Protein AF-A0AAV4SGU2-F1 (afdb_monomer_lite)

Radius of gyration: 19.6 Å; chains: 1; bounding box: 33×39×55 Å

Foldseek 3Di:
DDCPDPVNVVVVVVQVQQADCVDDCVVPVCCRRHVNVCVVDDDDPVDPDDDPVVVVVVVVVVVVVVVLVVCVVVPPDPVSVVVVVVVD

Structure (mmCIF, N/CA/C/O backbone):
data_AF-A0AAV4SGU2-F1
#
_entry.id   AF-A0AAV4SGU2-F1
#
loop_
_atom_site.group_PDB
_atom_site.id
_atom_site.type_symbol
_atom_site.label_atom_id
_atom_site.label_alt_id
_atom_site.label_comp_id
_atom_site.label_asym_id
_atom_site.label_entity_id
_atom_site.label_seq_id
_atom_site.pdbx_PDB_ins_code
_atom_site.Cartn_x
_atom_site.Cartn_y
_atom_site.Cartn_z
_atom_site.occupancy
_atom_site.B_iso_or_equiv
_atom_site.auth_seq_id
_atom_site.auth_comp_id
_atom_site.auth_asym_id
_atom_site.auth_atom_id
_atom_site.pdbx_PDB_model_num
ATOM 1 N N . MET A 1 1 ? 20.435 -12.759 10.271 1.00 54.94 1 MET A N 1
ATOM 2 C CA . MET A 1 1 ? 19.026 -12.653 9.838 1.00 54.94 1 MET A CA 1
ATOM 3 C C . MET A 1 1 ? 18.706 -13.939 9.099 1.00 54.94 1 MET A C 1
ATOM 5 O O . MET A 1 1 ? 19.420 -14.236 8.153 1.00 54.94 1 MET A O 1
ATOM 9 N N . ASN A 1 2 ? 17.757 -14.744 9.580 1.00 64.56 2 ASN A N 1
ATOM 10 C CA . ASN A 1 2 ? 17.402 -16.019 8.953 1.00 64.56 2 ASN A CA 1
ATOM 11 C C . ASN A 1 2 ? 15.993 -15.908 8.357 1.00 64.56 2 ASN A C 1
ATOM 13 O O . ASN A 1 2 ? 15.086 -15.434 9.038 1.00 64.56 2 ASN A O 1
ATOM 17 N N . CYS A 1 3 ? 15.818 -16.344 7.111 1.00 72.19 3 CYS A N 1
ATOM 18 C CA . CYS A 1 3 ? 14.567 -16.229 6.350 1.00 72.19 3 CYS A CA 1
ATOM 19 C C . CYS A 1 3 ? 13.424 -17.122 6.876 1.00 72.19 3 CYS A C 1
ATOM 21 O O . CYS A 1 3 ? 12.328 -17.092 6.327 1.00 72.19 3 CYS A O 1
ATOM 23 N N . GLY A 1 4 ? 13.684 -17.937 7.904 1.00 76.44 4 GLY A N 1
ATOM 24 C CA . GLY A 1 4 ? 12.695 -18.809 8.544 1.00 76.44 4 GLY A CA 1
ATOM 25 C C . GLY A 1 4 ? 12.037 -18.229 9.800 1.00 76.44 4 GLY A C 1
ATOM 26 O O . GLY A 1 4 ? 11.135 -18.857 10.345 1.00 76.44 4 GLY A O 1
ATOM 27 N N . GLU A 1 5 ? 12.463 -17.059 10.285 1.00 81.81 5 GLU A N 1
ATOM 28 C CA . GLU A 1 5 ? 11.863 -16.463 11.485 1.00 81.81 5 GLU A CA 1
ATOM 29 C C . GLU A 1 5 ? 10.427 -15.986 11.207 1.00 81.81 5 GLU A C 1
ATOM 31 O O . GLU A 1 5 ? 10.195 -15.380 10.152 1.00 81.81 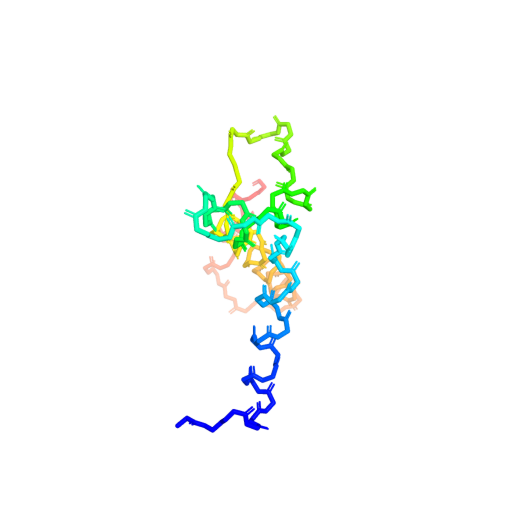5 GLU A O 1
ATOM 36 N N . PRO A 1 6 ? 9.472 -16.140 12.148 1.00 82.44 6 PRO A N 1
ATOM 37 C CA . PRO A 1 6 ? 8.076 -15.734 11.947 1.00 82.44 6 PRO A CA 1
ATOM 38 C C . PRO A 1 6 ? 7.927 -14.268 11.523 1.00 82.44 6 PRO A C 1
ATOM 40 O O . PRO A 1 6 ? 7.067 -13.930 10.709 1.00 82.44 6 PRO A O 1
ATOM 43 N N . VAL A 1 7 ? 8.801 -13.393 12.036 1.00 83.06 7 VAL A N 1
ATOM 44 C CA . VAL A 1 7 ? 8.819 -11.971 11.671 1.00 83.06 7 VAL A CA 1
ATOM 45 C C . VAL A 1 7 ? 9.207 -11.773 10.203 1.00 83.06 7 VAL A C 1
ATOM 47 O O . VAL A 1 7 ? 8.605 -10.953 9.519 1.00 83.06 7 VAL A O 1
ATOM 50 N N . SER A 1 8 ? 10.164 -12.554 9.692 1.00 84.56 8 SER A N 1
ATOM 51 C CA . SER A 1 8 ? 10.633 -12.451 8.308 1.00 84.56 8 SER A CA 1
ATOM 52 C C . SER A 1 8 ? 9.582 -12.950 7.317 1.00 84.56 8 SER A C 1
ATOM 54 O O . SER A 1 8 ? 9.348 -12.299 6.301 1.00 84.56 8 SER A O 1
ATOM 56 N N . VAL A 1 9 ? 8.869 -14.027 7.668 1.00 89.88 9 VAL A N 1
ATOM 57 C CA . VAL A 1 9 ? 7.762 -14.575 6.872 1.00 89.88 9 VAL A CA 1
ATOM 58 C C . VAL A 1 9 ? 6.609 -13.577 6.793 1.00 89.88 9 VAL A C 1
ATOM 60 O O . VAL A 1 9 ? 6.086 -13.325 5.710 1.00 89.88 9 VAL A O 1
ATOM 63 N N . LYS A 1 10 ? 6.239 -12.955 7.921 1.00 90.31 10 LYS A N 1
ATOM 64 C CA . LYS A 1 10 ? 5.175 -11.944 7.947 1.00 90.31 10 LYS A CA 1
ATOM 65 C C . LYS A 1 10 ? 5.544 -10.714 7.118 1.00 90.31 10 LYS A C 1
ATOM 67 O O . LYS A 1 10 ? 4.721 -10.243 6.342 1.00 90.31 10 LYS A O 1
ATOM 72 N N . THR A 1 11 ? 6.776 -10.224 7.243 1.00 89.38 11 THR A N 1
ATOM 73 C CA . THR A 1 11 ? 7.257 -9.085 6.450 1.00 89.38 11 THR A CA 1
ATOM 74 C C . THR A 1 11 ? 7.279 -9.404 4.956 1.00 89.38 11 THR A C 1
ATOM 76 O O . THR A 1 11 ? 6.805 -8.596 4.160 1.00 89.38 11 THR A O 1
ATOM 79 N N . ALA A 1 12 ? 7.768 -10.586 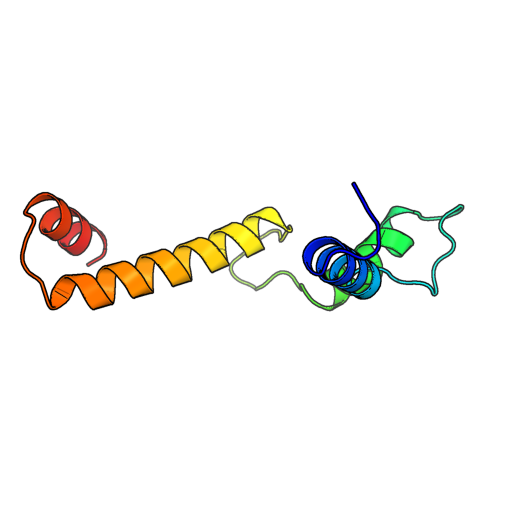4.567 1.00 90.69 12 ALA A N 1
ATOM 80 C CA . ALA A 1 12 ? 7.774 -11.020 3.172 1.00 90.69 12 ALA A CA 1
ATOM 81 C C . ALA A 1 12 ? 6.351 -11.129 2.602 1.00 90.69 12 ALA A C 1
ATOM 83 O O . ALA A 1 12 ? 6.095 -10.647 1.502 1.00 90.69 12 ALA A O 1
ATOM 84 N N . ALA A 1 13 ? 5.411 -11.693 3.367 1.00 91.69 13 ALA A N 1
ATOM 85 C CA . ALA A 1 13 ? 4.010 -11.778 2.964 1.00 91.69 13 ALA A CA 1
ATOM 86 C C . ALA A 1 13 ? 3.376 -10.389 2.778 1.00 91.69 13 ALA A C 1
ATOM 88 O O . ALA A 1 13 ? 2.716 -10.149 1.770 1.00 91.69 13 ALA A O 1
ATOM 89 N N . SER A 1 14 ? 3.612 -9.455 3.706 1.00 91.06 14 SER A N 1
ATOM 90 C CA . SER A 1 14 ? 3.121 -8.078 3.578 1.00 91.06 14 SER A CA 1
ATOM 91 C C . SER A 1 14 ? 3.670 -7.377 2.335 1.00 91.06 14 SER A C 1
ATOM 93 O O . SER A 1 14 ? 2.921 -6.673 1.663 1.00 91.06 14 SER A O 1
ATOM 95 N N . LEU A 1 15 ? 4.952 -7.585 2.011 1.00 91.06 15 LEU A N 1
ATOM 96 C CA . LEU A 1 15 ? 5.559 -7.024 0.805 1.00 91.06 15 LEU A CA 1
ATOM 97 C C . LEU A 1 15 ? 4.910 -7.599 -0.459 1.00 91.06 15 LEU A C 1
ATOM 99 O O . LEU A 1 15 ? 4.485 -6.839 -1.321 1.00 91.06 15 LEU A O 1
ATOM 103 N N . LEU A 1 16 ? 4.769 -8.924 -0.540 1.00 92.75 16 LEU A N 1
ATOM 104 C CA . LEU A 1 16 ? 4.158 -9.590 -1.694 1.00 92.75 16 LEU A CA 1
ATOM 105 C C . LEU A 1 16 ? 2.713 -9.137 -1.937 1.00 92.75 16 LEU A C 1
ATOM 107 O O . LEU A 1 16 ? 2.315 -8.982 -3.086 1.00 92.75 16 LEU A O 1
ATOM 111 N N . ASN A 1 17 ? 1.952 -8.869 -0.875 1.00 93.44 17 ASN A N 1
ATOM 112 C CA . ASN A 1 17 ? 0.578 -8.373 -0.984 1.00 93.44 17 ASN A CA 1
ATOM 113 C C . ASN A 1 17 ? 0.485 -6.933 -1.522 1.00 93.44 17 ASN A C 1
ATOM 115 O O . ASN A 1 17 ? -0.555 -6.548 -2.050 1.00 93.44 17 ASN A O 1
ATOM 119 N N . ALA A 1 18 ? 1.541 -6.127 -1.380 1.00 93.38 18 ALA A N 1
ATOM 120 C CA . ALA A 1 18 ? 1.583 -4.755 -1.891 1.00 93.38 18 ALA A CA 1
ATOM 121 C C . ALA A 1 18 ? 1.959 -4.681 -3.384 1.00 93.38 18 ALA A C 1
ATOM 123 O O . ALA A 1 18 ? 1.621 -3.701 -4.059 1.00 93.38 18 ALA A O 1
ATOM 124 N N . MET A 1 19 ? 2.623 -5.721 -3.894 1.00 95.31 19 MET A N 1
ATOM 125 C CA . MET A 1 19 ? 3.174 -5.784 -5.246 1.00 95.31 19 MET A CA 1
ATOM 126 C C . MET A 1 19 ? 2.111 -6.103 -6.304 1.00 95.31 19 MET A C 1
ATOM 128 O O . MET A 1 19 ? 1.179 -6.873 -6.072 1.00 95.31 19 MET A O 1
ATOM 132 N N . ASP A 1 20 ? 2.276 -5.538 -7.497 1.00 95.94 20 ASP A N 1
ATOM 133 C CA . ASP A 1 20 ? 1.510 -5.862 -8.700 1.00 95.94 20 ASP A CA 1
ATOM 134 C C . ASP A 1 20 ? 2.391 -6.664 -9.668 1.00 95.94 20 ASP A C 1
ATOM 136 O O . ASP A 1 20 ? 3.088 -6.111 -10.518 1.00 95.94 20 ASP A O 1
ATOM 140 N N . GLN A 1 21 ? 2.353 -7.993 -9.543 1.00 93.19 21 GLN A N 1
ATOM 141 C CA . GLN A 1 21 ? 3.178 -8.902 -10.350 1.00 93.19 21 GLN A CA 1
ATOM 142 C C . GLN A 1 21 ? 2.787 -8.946 -11.836 1.00 93.19 21 GLN A C 1
ATOM 144 O O . GLN A 1 21 ? 3.453 -9.614 -12.621 1.00 93.19 21 GLN A O 1
ATOM 149 N N . SER A 1 22 ? 1.712 -8.255 -12.232 1.00 94.44 22 SER A N 1
ATOM 150 C CA . SER A 1 22 ? 1.334 -8.127 -13.642 1.00 94.44 22 SER A CA 1
ATOM 151 C C . SER A 1 22 ? 2.157 -7.074 -14.391 1.00 94.44 22 SER A C 1
ATOM 153 O O . SER A 1 22 ? 2.159 -7.061 -15.619 1.00 94.44 22 SER A O 1
ATOM 155 N N . SER A 1 23 ? 2.842 -6.187 -13.663 1.00 93.81 23 SER A N 1
ATOM 156 C CA . SER A 1 23 ? 3.673 -5.125 -14.234 1.00 93.81 23 SER A CA 1
ATOM 157 C C . SER A 1 23 ? 5.133 -5.557 -14.319 1.00 93.81 23 SER A C 1
ATOM 159 O O . SER A 1 23 ? 5.651 -6.153 -13.379 1.00 93.81 23 SER A O 1
ATOM 161 N N . ASP A 1 24 ? 5.813 -5.238 -15.420 1.00 94.38 24 ASP A N 1
ATOM 162 C CA . ASP A 1 24 ? 7.240 -5.534 -15.557 1.00 94.38 24 ASP A CA 1
ATOM 163 C C . ASP A 1 24 ? 8.071 -4.583 -14.662 1.00 94.38 24 ASP A C 1
ATOM 165 O O . ASP A 1 24 ? 7.971 -3.357 -14.810 1.00 94.38 24 ASP A O 1
ATOM 169 N N . PRO A 1 25 ? 8.893 -5.099 -13.724 1.00 94.19 25 PRO A N 1
ATOM 170 C CA . PRO A 1 25 ? 9.765 -4.272 -12.893 1.00 94.19 25 PRO A CA 1
ATOM 171 C C . PRO A 1 25 ? 10.835 -3.503 -13.679 1.00 94.19 25 PRO A C 1
ATOM 173 O O . PRO A 1 25 ? 11.303 -2.476 -13.186 1.00 94.19 25 PRO A O 1
ATOM 176 N N . CYS A 1 26 ? 11.242 -3.978 -14.859 1.00 95.94 26 CYS A N 1
ATOM 177 C CA . CYS A 1 26 ? 12.216 -3.299 -15.711 1.00 95.94 26 CYS A CA 1
ATOM 178 C C . CYS A 1 26 ? 11.625 -2.064 -16.403 1.00 95.94 26 CYS A C 1
ATOM 180 O O . CYS A 1 26 ? 12.362 -1.112 -16.657 1.00 95.94 26 CYS A O 1
ATOM 182 N N . ASP A 1 27 ? 10.309 -2.051 -16.633 1.00 96.69 27 ASP A N 1
ATOM 183 C CA . ASP A 1 27 ? 9.607 -0.931 -17.265 1.00 96.69 27 ASP A CA 1
ATOM 184 C C . ASP A 1 27 ? 9.053 0.058 -16.234 1.00 96.69 27 ASP A C 1
ATOM 186 O O . ASP A 1 27 ? 9.216 1.273 -16.366 1.00 96.69 27 ASP A O 1
ATOM 190 N N . ASN A 1 28 ? 8.387 -0.442 -15.187 1.00 95.94 28 ASN A N 1
ATOM 191 C CA . ASN A 1 28 ? 7.794 0.393 -14.146 1.00 95.94 28 ASN A CA 1
ATOM 192 C C . ASN A 1 28 ? 7.887 -0.275 -12.772 1.00 95.94 28 ASN A C 1
ATOM 194 O O . ASN A 1 28 ? 6.925 -0.847 -12.250 1.00 95.94 28 ASN A O 1
ATOM 198 N N . PHE A 1 29 ? 9.056 -0.130 -12.149 1.00 96.44 29 PHE A N 1
ATOM 199 C CA . PHE A 1 29 ? 9.309 -0.656 -10.811 1.00 96.44 29 PHE A CA 1
ATOM 200 C C . PHE A 1 29 ? 8.335 -0.116 -9.753 1.00 96.44 29 PHE A C 1
ATOM 202 O O . PHE A 1 29 ? 7.977 -0.840 -8.828 1.00 96.44 29 PHE A O 1
ATOM 209 N N . PHE A 1 30 ? 7.865 1.130 -9.888 1.00 95.00 30 PHE A N 1
ATOM 210 C CA . PHE A 1 30 ? 6.903 1.701 -8.944 1.00 95.00 30 PHE A CA 1
ATOM 211 C C . PHE A 1 30 ? 5.554 0.979 -9.010 1.00 95.00 30 PHE A C 1
ATOM 213 O O . PHE A 1 30 ? 5.010 0.601 -7.974 1.00 95.00 30 PHE A O 1
ATOM 220 N N . GLN A 1 31 ? 5.036 0.736 -10.216 1.00 96.12 31 GLN A N 1
ATOM 221 C CA . GLN A 1 31 ? 3.801 -0.022 -10.387 1.00 96.12 31 GLN A CA 1
ATOM 222 C C . GLN A 1 31 ? 3.981 -1.474 -9.936 1.00 96.12 31 GLN A C 1
ATOM 224 O O . GLN A 1 31 ? 3.122 -1.990 -9.232 1.00 96.12 31 GLN A O 1
ATOM 229 N N . TYR A 1 32 ? 5.105 -2.115 -10.255 1.00 96.06 32 TYR A N 1
ATOM 230 C CA . TYR A 1 32 ? 5.385 -3.471 -9.781 1.00 96.06 32 TYR A CA 1
ATOM 231 C C . TYR A 1 32 ? 5.443 -3.565 -8.248 1.00 96.06 32 TYR A C 1
ATOM 233 O O . TYR A 1 32 ? 4.865 -4.474 -7.657 1.00 96.06 32 TYR A O 1
ATOM 241 N N . ALA A 1 33 ? 6.107 -2.621 -7.578 1.00 94.56 33 ALA A N 1
ATOM 242 C CA . ALA A 1 33 ? 6.299 -2.663 -6.130 1.00 94.56 33 ALA A CA 1
ATOM 243 C C . ALA A 1 33 ? 5.064 -2.209 -5.331 1.00 94.56 33 ALA A C 1
ATOM 245 O O . ALA A 1 33 ? 4.773 -2.784 -4.284 1.00 94.56 33 ALA A O 1
ATOM 246 N N . CYS A 1 34 ? 4.346 -1.190 -5.814 1.00 94.88 34 CYS A N 1
ATOM 247 C CA . CYS A 1 34 ? 3.287 -0.502 -5.064 1.00 94.88 34 CYS A CA 1
ATOM 248 C C . CYS A 1 34 ? 1.909 -0.562 -5.738 1.00 94.88 34 CYS A C 1
ATOM 250 O O . CYS A 1 34 ? 0.940 -0.025 -5.204 1.00 94.88 34 CYS A O 1
ATOM 252 N N . GLY A 1 35 ? 1.791 -1.160 -6.923 1.00 94.44 35 GLY A N 1
ATOM 253 C CA . GLY A 1 35 ? 0.585 -1.082 -7.746 1.00 94.44 35 GLY A CA 1
ATOM 254 C C . GLY A 1 35 ? -0.658 -1.654 -7.075 1.00 94.44 35 GLY A C 1
ATOM 255 O O . GLY A 1 35 ? -1.740 -1.084 -7.214 1.00 94.44 35 GLY A O 1
ATOM 256 N N . THR A 1 36 ? -0.517 -2.734 -6.304 1.00 95.88 36 THR A N 1
ATOM 257 C CA . THR A 1 36 ? -1.630 -3.298 -5.528 1.00 95.88 36 THR A CA 1
ATOM 258 C C . THR A 1 36 ? -1.933 -2.434 -4.306 1.00 95.88 36 THR A C 1
ATOM 260 O O . THR A 1 36 ? -3.101 -2.163 -4.033 1.00 95.88 36 THR A O 1
ATOM 263 N N . TRP A 1 37 ? -0.907 -1.911 -3.626 1.00 95.81 37 TRP A N 1
ATOM 264 C CA . TRP A 1 37 ? -1.089 -0.973 -2.513 1.00 95.81 37 TRP A CA 1
ATOM 265 C C . TRP A 1 37 ? -1.878 0.278 -2.935 1.00 95.81 37 TRP A C 1
ATOM 267 O O . TRP A 1 37 ? -2.862 0.624 -2.287 1.00 95.81 37 TRP A O 1
ATOM 277 N N . ASN A 1 38 ? -1.544 0.884 -4.078 1.00 92.69 38 ASN A N 1
ATOM 278 C CA . ASN A 1 38 ? -2.256 2.049 -4.618 1.00 92.69 38 ASN A CA 1
ATOM 279 C C . ASN A 1 38 ? -3.738 1.757 -4.918 1.00 92.69 38 ASN A C 1
ATOM 281 O O . ASN A 1 38 ? -4.589 2.625 -4.741 1.00 92.69 38 ASN A O 1
ATOM 285 N N . LYS A 1 39 ? -4.064 0.535 -5.366 1.00 92.19 39 LYS A N 1
ATOM 286 C CA . LYS A 1 39 ? -5.454 0.117 -5.631 1.00 92.19 39 LYS A CA 1
ATOM 287 C C 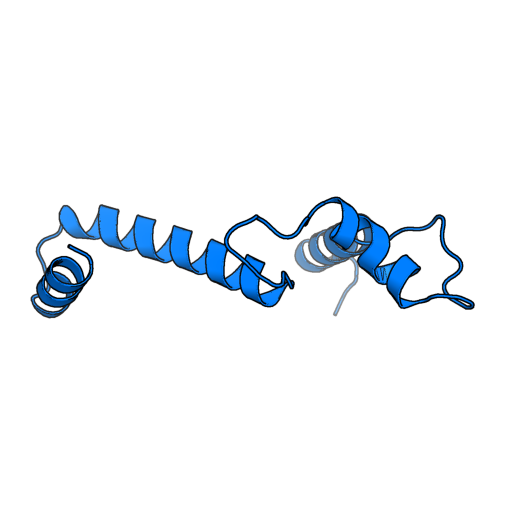. LYS A 1 39 ? -6.253 -0.072 -4.339 1.00 92.19 39 LYS A C 1
ATOM 289 O O . LYS A 1 39 ? -7.454 0.181 -4.327 1.00 92.19 39 LYS A O 1
ATOM 294 N N . LEU A 1 40 ? -5.602 -0.527 -3.267 1.00 93.19 40 LEU A N 1
ATOM 295 C CA . LEU A 1 40 ? -6.234 -0.764 -1.965 1.00 93.19 40 LEU A CA 1
ATOM 296 C C . LEU A 1 40 ? -6.363 0.515 -1.126 1.00 93.19 40 LEU A C 1
ATOM 298 O O . LEU A 1 40 ? -7.315 0.652 -0.362 1.00 93.19 40 LEU A O 1
ATOM 302 N N . HIS A 1 41 ? -5.433 1.456 -1.283 1.00 91.56 41 HIS A N 1
ATOM 303 C CA . HIS A 1 41 ? -5.362 2.699 -0.518 1.00 91.56 41 HIS A CA 1
ATOM 304 C C . HIS A 1 41 ? -5.700 3.905 -1.400 1.00 91.56 41 HIS A C 1
ATOM 306 O O . HIS A 1 41 ? -4.838 4.707 -1.752 1.00 91.56 41 HIS A O 1
ATOM 312 N N . MET A 1 42 ? -6.977 4.037 -1.764 1.00 91.56 42 MET A N 1
ATOM 313 C CA . MET A 1 42 ? -7.464 5.221 -2.477 1.00 91.56 42 MET A CA 1
ATOM 314 C C . MET A 1 42 ? -7.474 6.448 -1.559 1.00 91.56 42 MET A C 1
ATOM 316 O O . MET A 1 42 ? -7.809 6.340 -0.379 1.00 91.56 42 MET A O 1
ATOM 320 N N . ILE A 1 43 ? -7.142 7.617 -2.113 1.00 90.50 43 ILE A N 1
ATOM 321 C CA . ILE A 1 43 ? -7.143 8.884 -1.373 1.00 90.50 43 ILE A CA 1
ATOM 322 C C . ILE A 1 43 ? -8.588 9.213 -0.954 1.00 90.50 43 ILE A C 1
ATOM 324 O O . ILE A 1 43 ? -9.449 9.377 -1.826 1.00 90.50 43 ILE A O 1
ATOM 328 N N . PRO A 1 44 ? -8.882 9.296 0.35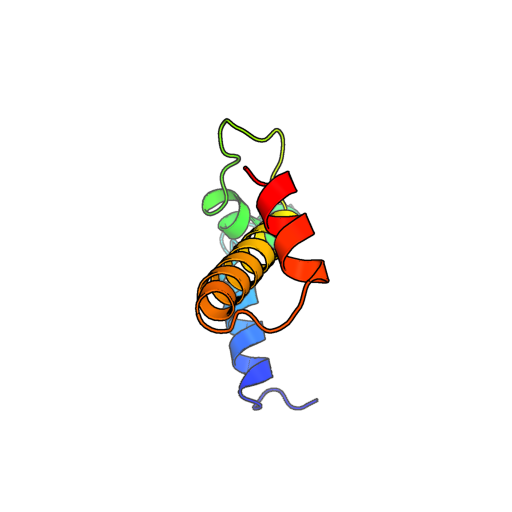3 1.00 88.00 44 PRO A N 1
ATOM 329 C CA . PRO A 1 44 ? -10.207 9.665 0.833 1.00 88.00 44 PRO A CA 1
ATOM 330 C C . PRO A 1 44 ? -10.473 11.165 0.612 1.00 88.00 44 PRO A C 1
ATOM 332 O O . PRO A 1 44 ? -9.549 11.957 0.449 1.00 88.00 44 PRO A O 1
ATOM 335 N N . GLN A 1 45 ? -11.747 11.570 0.587 1.00 90.00 45 GLN A N 1
ATOM 336 C CA . GLN A 1 45 ? -12.155 12.939 0.211 1.00 90.00 45 GLN A CA 1
ATOM 337 C C . GLN A 1 45 ? -11.610 14.044 1.130 1.00 90.00 45 GLN A C 1
ATOM 339 O O . GLN A 1 45 ? -11.544 15.203 0.730 1.00 90.00 45 GLN A O 1
ATOM 344 N N . ASP A 1 46 ? -11.244 13.697 2.360 1.00 91.94 46 ASP A N 1
ATOM 345 C CA . ASP A 1 46 ? -10.691 14.593 3.372 1.00 91.94 46 ASP A CA 1
ATOM 346 C C . ASP A 1 46 ? -9.177 14.814 3.226 1.00 91.94 46 ASP A C 1
ATOM 348 O O . ASP A 1 46 ? -8.602 15.601 3.980 1.00 91.94 46 ASP A O 1
ATOM 352 N N . ARG A 1 47 ? -8.516 14.140 2.274 1.00 88.81 47 ARG A N 1
ATOM 353 C CA . ARG A 1 47 ? -7.060 14.201 2.092 1.00 88.81 47 ARG A CA 1
ATOM 354 C C . ARG A 1 47 ? -6.682 14.482 0.643 1.00 88.81 47 ARG A C 1
ATOM 356 O O . ARG A 1 47 ? -7.386 14.134 -0.296 1.00 88.81 47 ARG A O 1
ATOM 363 N N . SER A 1 48 ? -5.529 15.117 0.461 1.00 92.19 48 SER A N 1
ATOM 364 C CA . SER A 1 48 ? -4.931 15.370 -0.856 1.00 92.19 48 SER A CA 1
ATOM 365 C C . SER A 1 48 ? -3.964 14.267 -1.295 1.00 92.19 48 SER A C 1
ATOM 367 O O . SER A 1 48 ? -3.650 14.163 -2.479 1.00 92.19 48 SER A O 1
ATOM 369 N N . SER A 1 49 ? -3.491 13.443 -0.360 1.00 91.81 49 SER A N 1
ATOM 370 C CA . SER A 1 49 ? -2.581 12.329 -0.612 1.00 91.81 49 SER A CA 1
ATOM 371 C C . SER A 1 49 ? -2.723 11.246 0.452 1.00 91.81 49 SER A C 1
ATOM 373 O O . SER A 1 49 ? -3.227 11.489 1.550 1.00 91.81 49 SER A O 1
ATOM 375 N N . ILE A 1 50 ? -2.233 10.052 0.129 1.00 92.75 50 ILE A N 1
ATOM 376 C CA . ILE A 1 50 ? -2.068 8.951 1.073 1.00 92.75 50 ILE A CA 1
ATOM 377 C C . ILE A 1 50 ? -0.735 8.259 0.798 1.00 92.75 50 ILE A C 1
ATOM 379 O O . ILE A 1 50 ? -0.394 7.973 -0.349 1.00 92.75 50 ILE A O 1
ATOM 383 N N . SER A 1 51 ? 0.031 8.006 1.849 1.00 92.94 51 SER A N 1
ATOM 384 C CA . SER A 1 51 ? 1.243 7.198 1.824 1.00 92.94 51 SER A CA 1
ATOM 385 C C . SER A 1 51 ? 1.223 6.225 3.002 1.00 92.94 51 SER A C 1
ATOM 387 O O . SER A 1 51 ? 0.362 6.274 3.887 1.00 92.94 51 SER A O 1
ATOM 389 N N . THR A 1 52 ? 2.203 5.331 3.036 1.00 92.88 52 THR A N 1
ATOM 390 C CA . THR A 1 52 ? 2.391 4.397 4.146 1.00 92.88 52 THR A CA 1
ATOM 391 C C . THR A 1 52 ? 2.542 5.115 5.493 1.00 92.88 52 THR A C 1
ATOM 393 O O . THR A 1 52 ? 2.136 4.572 6.517 1.00 92.88 52 THR A O 1
ATOM 396 N N . PHE A 1 53 ? 3.090 6.336 5.521 1.00 93.69 53 PHE A N 1
ATOM 397 C CA . PHE A 1 53 ? 3.253 7.092 6.766 1.00 93.69 53 PHE A CA 1
ATOM 398 C C . PHE A 1 53 ? 1.925 7.581 7.338 1.00 93.69 53 PHE A C 1
ATOM 400 O O . PHE A 1 53 ? 1.731 7.487 8.548 1.00 93.69 53 PHE A O 1
ATOM 407 N N . GLU A 1 54 ? 1.004 8.060 6.501 1.00 93.25 54 GLU A N 1
ATOM 408 C CA . GLU A 1 54 ? -0.329 8.464 6.947 1.00 93.25 54 GLU A CA 1
ATOM 409 C C . GLU A 1 54 ? -1.099 7.259 7.482 1.00 93.25 54 GLU A C 1
ATOM 411 O O . GLU A 1 54 ? -1.695 7.363 8.549 1.00 93.25 54 GLU A O 1
ATOM 416 N N . VAL A 1 55 ? -1.008 6.102 6.814 1.00 92.75 55 VAL A N 1
ATOM 417 C CA . VAL A 1 55 ? -1.626 4.859 7.307 1.00 92.75 55 VAL A CA 1
ATOM 418 C C . VAL A 1 55 ? -1.075 4.490 8.690 1.00 92.75 55 VAL A C 1
ATOM 420 O O . VAL A 1 55 ? -1.842 4.236 9.615 1.00 92.75 55 VAL A O 1
ATOM 423 N N . MET A 1 56 ? 0.249 4.541 8.878 1.00 94.00 56 MET A N 1
ATOM 424 C CA . MET A 1 56 ? 0.858 4.292 10.191 1.00 94.00 56 MET A CA 1
ATOM 425 C C . MET A 1 56 ? 0.444 5.326 11.249 1.00 94.00 56 MET A C 1
ATOM 427 O O . MET A 1 56 ? 0.289 4.983 12.423 1.00 94.00 56 MET A O 1
ATOM 431 N N . ALA A 1 57 ? 0.281 6.592 10.864 1.00 93.69 57 ALA A N 1
ATOM 432 C CA . ALA A 1 57 ? -0.170 7.641 11.771 1.00 93.69 57 ALA A CA 1
ATOM 433 C C . ALA A 1 57 ? -1.626 7.422 12.209 1.00 93.69 57 ALA A C 1
ATOM 435 O O . ALA A 1 57 ? -1.935 7.600 13.388 1.00 93.69 57 ALA A O 1
ATOM 436 N N . ASP A 1 58 ? -2.497 6.992 11.295 1.00 91.62 58 ASP A N 1
ATOM 437 C CA . ASP A 1 58 ? -3.887 6.649 11.597 1.00 91.62 58 ASP A CA 1
ATOM 438 C C . ASP A 1 58 ? -3.965 5.454 12.564 1.00 91.62 58 ASP A C 1
ATOM 440 O O . ASP A 1 58 ? -4.659 5.528 13.584 1.00 91.62 58 ASP A O 1
ATOM 444 N N . ASP A 1 59 ? -3.175 4.401 12.328 1.00 94.25 59 ASP A N 1
ATOM 445 C CA . ASP A 1 59 ? -3.064 3.251 13.238 1.00 94.25 59 ASP A CA 1
ATOM 446 C C . ASP A 1 59 ? -2.600 3.680 14.639 1.00 94.25 59 ASP A C 1
ATOM 448 O O . ASP A 1 59 ? -3.163 3.271 15.664 1.00 94.25 59 ASP A O 1
ATOM 452 N N . LEU A 1 60 ? -1.598 4.562 14.702 1.00 95.06 60 LEU A N 1
ATOM 453 C CA . LEU A 1 60 ? -1.112 5.113 15.962 1.00 95.06 60 LEU A CA 1
ATOM 454 C C . LEU A 1 60 ? -2.205 5.910 16.685 1.00 95.06 60 LEU A C 1
ATOM 456 O O . LEU A 1 60 ? -2.366 5.766 17.899 1.00 95.06 60 LEU A O 1
ATOM 460 N N . GLN A 1 61 ? -2.990 6.716 15.968 1.00 92.12 61 GLN A N 1
ATOM 461 C CA . GLN A 1 61 ? -4.102 7.455 16.563 1.00 92.12 61 GLN A CA 1
ATOM 462 C C . GLN A 1 61 ? -5.166 6.526 17.155 1.00 92.12 61 GLN A C 1
ATOM 464 O O . GLN A 1 61 ? -5.687 6.822 18.232 1.00 92.12 61 GLN A O 1
ATOM 469 N N . VAL A 1 62 ? -5.477 5.399 16.508 1.00 92.88 62 VAL A N 1
ATOM 470 C CA . VAL A 1 62 ? -6.420 4.401 17.046 1.00 92.88 62 VAL A CA 1
ATOM 471 C C . VAL A 1 62 ? -5.907 3.826 18.366 1.00 92.88 62 VAL A C 1
ATOM 473 O O . VAL A 1 62 ? -6.654 3.765 19.348 1.00 92.88 62 VAL A O 1
ATOM 476 N N . ILE A 1 63 ? -4.621 3.470 18.430 1.00 92.44 63 ILE A N 1
ATOM 477 C CA . ILE A 1 63 ? -3.990 2.960 19.656 1.00 92.44 63 ILE A CA 1
ATOM 478 C C . ILE A 1 63 ? -4.045 4.012 20.768 1.00 92.44 63 ILE A C 1
ATOM 480 O O . ILE A 1 63 ? -4.434 3.701 21.897 1.00 92.44 63 ILE A O 1
ATOM 484 N N . LEU A 1 64 ? -3.688 5.260 20.457 1.00 89.75 64 LEU A N 1
ATOM 485 C CA . LEU A 1 64 ? -3.707 6.363 21.417 1.00 89.75 64 LEU A CA 1
ATOM 486 C C . LEU A 1 64 ? -5.119 6.635 21.941 1.00 89.75 64 LEU A C 1
ATOM 488 O O . LEU A 1 64 ? -5.294 6.776 23.150 1.00 89.75 64 LEU A O 1
ATOM 492 N N . LYS A 1 65 ? -6.134 6.634 21.067 1.00 88.12 65 LYS A N 1
ATOM 493 C CA . LYS A 1 65 ? -7.543 6.773 21.464 1.00 88.12 65 LYS A CA 1
ATOM 494 C C . LYS A 1 65 ? -7.975 5.637 22.389 1.00 88.12 65 LYS A C 1
ATOM 496 O O . LYS A 1 65 ? -8.536 5.909 23.445 1.00 88.12 65 LYS A O 1
ATOM 501 N N . GLY A 1 66 ? -7.649 4.386 22.057 1.00 87.00 66 GLY A N 1
ATOM 502 C CA . GLY A 1 66 ? -7.969 3.230 22.901 1.00 87.00 66 GLY A CA 1
ATOM 503 C C . GLY A 1 66 ? -7.312 3.299 24.283 1.00 87.00 66 GLY A C 1
ATOM 504 O O . GLY A 1 66 ? -7.959 3.042 25.301 1.00 87.00 66 GLY A O 1
ATOM 505 N N . LYS A 1 67 ? -6.041 3.720 24.342 1.00 84.25 67 LYS A N 1
ATOM 506 C CA . LYS A 1 67 ? -5.341 3.955 25.612 1.00 84.25 67 LYS A CA 1
ATOM 507 C C . LYS A 1 67 ? -5.992 5.082 26.396 1.00 84.25 67 LYS A C 1
ATOM 509 O O . LYS A 1 67 ? -6.261 4.890 27.578 1.00 84.25 67 LYS A O 1
ATOM 514 N N . MET A 1 68 ? -6.322 6.195 25.745 1.00 77.38 68 MET A N 1
ATOM 515 C CA . MET A 1 68 ? -7.006 7.306 26.392 1.00 77.38 68 MET A CA 1
ATOM 516 C C . MET A 1 68 ? -8.336 6.849 26.995 1.00 77.38 68 MET A C 1
ATOM 518 O O . MET A 1 68 ? -8.524 7.033 28.191 1.00 77.38 68 MET A O 1
ATOM 522 N N . SER A 1 69 ? -9.189 6.158 26.225 1.00 70.31 69 SER A N 1
ATOM 523 C CA . SER A 1 69 ? -10.462 5.571 26.678 1.00 70.31 69 SER A CA 1
ATOM 524 C C . SER A 1 69 ? -10.301 4.664 27.901 1.00 70.31 69 SER A C 1
ATOM 526 O O . SER A 1 69 ? -11.058 4.789 28.860 1.00 70.31 69 SER A O 1
ATOM 528 N N . SER A 1 70 ? -9.286 3.794 27.914 1.00 67.38 70 SER A N 1
ATOM 529 C CA . SER A 1 70 ? -9.001 2.930 29.070 1.00 67.38 70 SER A CA 1
ATOM 530 C C . SER A 1 70 ? -8.513 3.701 30.306 1.00 67.38 70 SER A C 1
ATOM 532 O O . SER A 1 70 ? -8.763 3.286 31.436 1.00 67.38 70 SER A O 1
ATOM 534 N N . ILE A 1 71 ? -7.859 4.849 30.102 1.00 60.34 71 ILE A N 1
ATOM 535 C CA . ILE A 1 71 ? -7.342 5.714 31.167 1.00 60.34 71 ILE A CA 1
ATOM 536 C C . ILE A 1 71 ? -8.466 6.529 31.825 1.00 60.34 71 ILE A C 1
ATOM 538 O O . ILE A 1 71 ? -8.361 6.799 33.016 1.00 60.34 71 ILE A O 1
ATOM 542 N N . PHE A 1 72 ? -9.582 6.838 31.144 1.00 57.69 72 PHE A N 1
ATOM 543 C CA . PHE A 1 72 ? -10.743 7.497 31.786 1.00 57.69 72 PHE A CA 1
ATOM 544 C C . PHE A 1 72 ? -11.297 6.711 32.993 1.00 57.69 72 PHE A C 1
ATOM 546 O O . PHE A 1 72 ? -11.922 7.303 33.869 1.00 57.69 72 PHE A O 1
ATOM 553 N N . ILE A 1 73 ? -11.060 5.395 33.071 1.00 59.38 73 ILE A N 1
ATOM 554 C CA . ILE A 1 73 ? -11.486 4.551 34.203 1.00 59.38 73 ILE A CA 1
ATOM 555 C C . ILE A 1 73 ? -10.522 4.690 35.399 1.00 59.38 73 ILE A C 1
ATOM 557 O O . ILE A 1 73 ? -10.917 4.529 36.551 1.00 59.38 73 ILE A O 1
ATOM 561 N N . SER A 1 74 ? -9.264 5.053 35.145 1.00 59.06 74 SER A N 1
ATOM 562 C CA . SER A 1 74 ? -8.226 5.276 36.150 1.00 59.06 74 SER A CA 1
ATOM 563 C 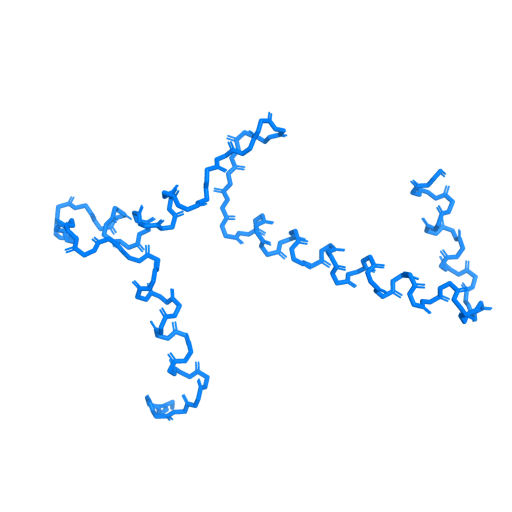C . SER A 1 74 ? -7.873 6.765 36.174 1.00 59.06 74 SER A C 1
ATOM 565 O O . SER A 1 74 ? -6.893 7.181 35.557 1.00 59.06 74 SER A O 1
ATOM 567 N N . ASN A 1 75 ? -8.659 7.575 36.891 1.00 61.22 75 ASN A N 1
ATOM 568 C CA . ASN A 1 75 ? -8.457 9.023 37.098 1.00 61.22 75 ASN A CA 1
ATOM 569 C C . ASN A 1 75 ? -7.161 9.359 37.874 1.00 61.22 75 ASN A C 1
ATOM 571 O O . ASN A 1 75 ? -7.193 9.980 38.933 1.00 61.22 75 ASN A O 1
ATOM 575 N N . SER A 1 76 ? -6.002 8.933 37.381 1.00 60.19 76 SER A N 1
ATOM 576 C CA . SER A 1 76 ? -4.762 8.907 38.156 1.00 60.19 76 SER A CA 1
ATOM 577 C C . SER A 1 76 ? -3.757 10.000 37.782 1.00 60.19 76 SER A C 1
ATOM 579 O O . SER A 1 76 ? -2.709 10.070 38.422 1.00 60.19 76 SER A O 1
ATOM 581 N N . CYS A 1 77 ? -3.993 10.855 36.775 1.00 63.97 77 CYS A N 1
ATOM 582 C CA . CYS A 1 77 ? -2.992 11.868 36.424 1.00 63.97 77 CYS A CA 1
ATOM 583 C C . CYS A 1 77 ? -3.581 13.151 35.800 1.00 63.97 77 CYS A C 1
ATOM 585 O O . CYS A 1 77 ? -4.255 13.127 34.772 1.00 63.97 77 CYS A O 1
ATOM 587 N N . THR A 1 78 ? -3.297 14.298 36.425 1.00 64.12 78 THR A N 1
ATOM 588 C CA . THR A 1 78 ? -3.826 15.636 36.088 1.00 64.12 78 THR A CA 1
ATOM 589 C C . THR A 1 78 ? -3.352 16.180 34.739 1.00 64.12 78 THR A C 1
ATOM 591 O O . THR A 1 78 ? -4.030 17.021 34.148 1.00 64.12 78 THR A O 1
ATOM 594 N N . SER A 1 79 ? -2.229 15.689 34.207 1.00 65.56 79 SER A N 1
ATOM 595 C CA . SER A 1 79 ? -1.779 16.008 32.846 1.00 65.56 79 SER A CA 1
ATOM 596 C C . SER A 1 79 ?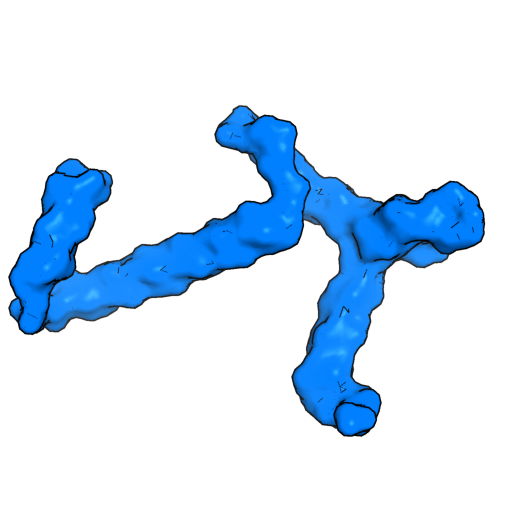 -2.740 15.479 31.773 1.00 65.56 79 SER A C 1
ATOM 598 O O . SER A 1 79 ? -2.896 16.124 30.740 1.00 65.56 79 SER A O 1
ATOM 600 N N . PHE A 1 80 ? -3.448 14.374 32.031 1.00 63.53 80 PHE A N 1
ATOM 601 C CA . PHE A 1 80 ? -4.386 13.766 31.079 1.00 63.53 80 PHE A CA 1
ATOM 602 C C . PHE A 1 80 ? -5.730 14.502 31.003 1.00 63.53 80 PHE A C 1
ATOM 604 O O . PHE A 1 80 ? -6.297 14.608 29.916 1.00 63.53 80 PHE A O 1
ATOM 611 N N . LEU A 1 81 ? -6.202 15.091 32.110 1.00 61.41 81 LEU A N 1
ATOM 612 C CA . LEU A 1 81 ? -7.410 15.934 32.119 1.00 61.41 81 LEU A CA 1
ATOM 613 C C . LEU A 1 81 ? -7.264 17.152 31.188 1.00 61.41 81 LEU A C 1
ATOM 615 O O . LEU A 1 81 ? -8.218 17.559 30.532 1.00 61.41 81 LEU A O 1
ATOM 619 N N . ARG A 1 82 ? -6.052 17.716 31.078 1.00 64.62 82 ARG A N 1
ATOM 620 C CA . ARG A 1 82 ? -5.783 18.832 30.154 1.00 64.62 82 ARG A CA 1
ATOM 621 C C . ARG A 1 82 ? -5.863 18.418 28.687 1.00 64.62 82 ARG A C 1
ATOM 623 O O . ARG A 1 82 ? -6.313 19.213 27.876 1.00 64.62 82 ARG A O 1
ATOM 630 N N . VAL A 1 83 ? -5.455 17.192 28.356 1.00 69.06 83 VAL A N 1
ATOM 631 C CA . VAL A 1 83 ? -5.565 16.658 26.989 1.00 69.06 83 VAL A CA 1
ATOM 632 C C . VAL A 1 83 ? -7.031 16.388 26.629 1.00 69.06 83 VAL A C 1
ATOM 634 O O . VAL A 1 83 ? -7.439 16.675 25.509 1.00 69.06 83 VAL A O 1
ATOM 637 N N . GLN A 1 84 ? -7.848 15.914 27.578 1.00 60.03 84 GLN A N 1
ATOM 638 C CA . GLN A 1 84 ? -9.298 15.747 27.387 1.00 60.03 84 GLN A CA 1
ATOM 639 C C . GLN A 1 84 ? -10.012 17.063 27.062 1.00 60.03 84 GLN A C 1
ATOM 641 O O . GLN A 1 84 ? -10.741 17.112 26.077 1.00 60.03 84 GLN A O 1
ATOM 646 N N . ASN A 1 85 ? -9.742 18.128 27.823 1.00 61.16 85 ASN A N 1
ATOM 647 C CA . ASN A 1 85 ? -10.341 19.458 27.616 1.00 61.16 85 ASN A CA 1
ATOM 648 C C . ASN A 1 85 ? -9.834 20.198 26.365 1.00 61.16 85 ASN A C 1
ATOM 650 O O . ASN A 1 85 ? -10.234 21.330 26.127 1.00 61.16 85 ASN A O 1
ATOM 654 N N . HIS A 1 86 ? -8.880 19.626 25.628 1.00 63.06 86 HIS A N 1
ATOM 655 C CA . HIS A 1 86 ? -8.365 20.216 24.391 1.00 63.06 86 HIS A CA 1
ATOM 656 C C . HIS A 1 86 ? -8.863 19.470 23.142 1.00 63.06 86 HIS A C 1
ATOM 658 O O . HIS A 1 86 ? -8.694 19.960 22.025 1.00 63.06 86 HIS A O 1
ATOM 664 N N . ILE A 1 87 ? -9.436 18.275 23.333 1.00 57.34 87 ILE A N 1
ATOM 665 C CA . ILE A 1 87 ? -10.067 17.453 22.292 1.00 57.34 87 ILE A CA 1
ATOM 666 C C . ILE A 1 87 ? -11.598 17.662 22.276 1.00 57.34 87 ILE A C 1
ATOM 668 O O . ILE A 1 87 ? -12.220 17.391 21.250 1.00 57.34 87 ILE A O 1
ATOM 672 N N . PHE A 1 88 ? -12.185 18.178 23.365 1.00 43.38 88 PHE A N 1
ATOM 673 C CA . PHE A 1 88 ? -13.579 18.630 23.466 1.00 43.38 88 PHE A CA 1
ATOM 674 C C . PHE A 1 88 ? -13.658 20.121 23.780 1.00 43.38 88 PHE A C 1
ATOM 676 O O . PHE A 1 88 ? -12.874 20.559 24.651 1.00 43.38 88 PHE A O 1
#

Sequence (88 aa):
MNCGEPVSVKTAASLLNAMDQSSDPCDNFFQYACGTWNKLHMIPQDRSSISTFEVMADDLQVILKGKMSSIFISNSCTSFLRVQNHIF

Secondary structure (DSSP, 8-state):
--TTSHHHHHHHHHHHHH--TTS-TTT-HHHHHHHHHHHHSPPPTT-S---HHHHHHHHHHHHHHHHHHHHTTS---HHHHHHHHHH-

Organism: Caerostris extrusa (NCBI:txid172846)

pLDDT: mean 83.87, std 13.87, range [43.38, 96.69]

InterPro domains:
  IPR000718 Peptidase M13 [PS51885] (2-88)
  IPR000718 Peptidase M13 [PTHR11733] (3-65)
  IPR008753 Peptidase M13, N-terminal domain [PF05649] (25-66)
  IPR024079 Metallopeptidase, catalytic domain superfamily [G3DSA:3.40.390.10] (3-50)
  IPR042089 Peptidase M13, domain 2 [G3DSA:1.10.1380.10] (51-70)